Protein AF-A0A3B8YU09-F1 (afdb_monomer_lite)

Radius of gyration: 18.58 Å; chains: 1; bounding box: 41×34×54 Å

Foldseek 3Di:
DVVQVVLQVVCVVVVHDRDDPVQDDPVSVLVSCCVRQPVNDPSLVVCLVVVNLQVCLQVPQPDVVQRSVPDDPQVSDDWDPVVVVVVCPDDDDDTRD

pLDDT: mean 93.72, std 4.13, range [75.5, 98.06]

Structure (mmCIF, N/CA/C/O backbone):
data_AF-A0A3B8YU09-F1
#
_entry.id   AF-A0A3B8YU09-F1
#
loop_
_atom_site.group_PDB
_atom_site.id
_atom_site.type_symbol
_atom_site.label_atom_id
_atom_site.label_alt_id
_atom_site.label_comp_id
_atom_site.label_asym_id
_atom_site.label_entity_id
_atom_site.label_seq_id
_atom_site.pdbx_PDB_ins_code
_atom_site.Cartn_x
_atom_site.Cartn_y
_atom_site.Cartn_z
_atom_site.occupancy
_atom_site.B_iso_or_equiv
_atom_site.auth_seq_id
_atom_site.auth_comp_id
_atom_site.auth_asym_id
_atom_site.auth_atom_id
_atom_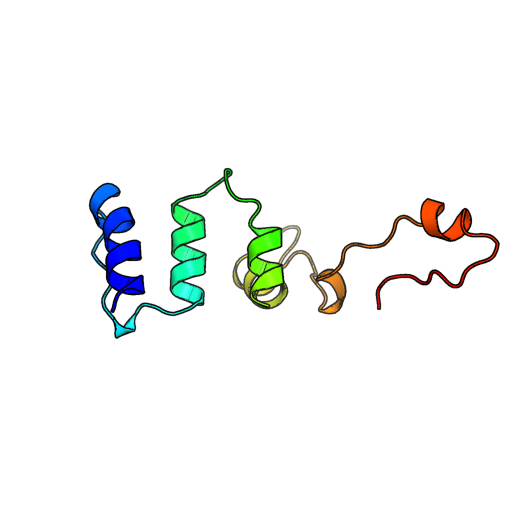site.pdbx_PDB_model_num
ATOM 1 N N . GLU A 1 1 ? -18.668 -12.186 8.900 1.00 75.50 1 GLU A N 1
ATOM 2 C CA . GLU A 1 1 ? -18.550 -12.793 10.249 1.00 75.50 1 GLU A CA 1
ATOM 3 C C . GLU A 1 1 ? -17.155 -13.339 10.564 1.00 75.50 1 GLU A C 1
ATOM 5 O O . GLU A 1 1 ? -16.524 -12.791 11.453 1.00 75.50 1 GLU A O 1
ATOM 10 N N . LYS A 1 2 ? -16.611 -14.335 9.840 1.00 90.12 2 LYS A N 1
ATOM 11 C CA . LYS A 1 2 ? -15.261 -14.876 10.147 1.00 90.12 2 LYS A CA 1
ATOM 12 C C . LYS A 1 2 ? -14.134 -13.830 10.081 1.00 90.12 2 LYS A C 1
ATOM 14 O O . LYS A 1 2 ? -13.365 -13.718 11.023 1.00 90.12 2 LYS A O 1
ATOM 19 N N . ALA A 1 3 ? -14.117 -12.992 9.042 1.00 91.12 3 ALA A N 1
ATOM 20 C CA . ALA A 1 3 ? -13.130 -11.913 8.917 1.00 91.12 3 ALA A CA 1
ATOM 21 C C . ALA A 1 3 ? -13.169 -10.910 10.088 1.00 91.12 3 ALA A C 1
ATOM 23 O O . ALA A 1 3 ? -12.129 -10.431 10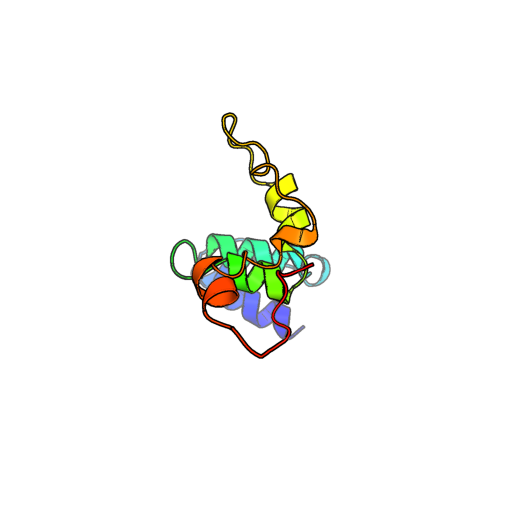.529 1.00 91.12 3 ALA A O 1
ATOM 24 N N . LEU A 1 4 ? -14.364 -10.622 10.620 1.00 95.69 4 LEU A N 1
ATOM 25 C CA . LEU A 1 4 ? -14.516 -9.765 11.795 1.00 95.69 4 LEU A CA 1
ATOM 26 C C . LEU A 1 4 ? -13.878 -10.411 13.029 1.00 95.69 4 LEU A C 1
ATOM 28 O O . LEU A 1 4 ? -13.181 -9.735 13.784 1.00 95.69 4 LEU A O 1
ATOM 32 N N . ALA A 1 5 ? -14.124 -11.708 13.232 1.00 96.19 5 ALA A N 1
ATOM 33 C CA . ALA A 1 5 ? -13.541 -12.444 14.346 1.00 96.19 5 ALA A CA 1
ATOM 34 C C . ALA A 1 5 ? -12.007 -12.381 14.297 1.00 96.19 5 ALA A C 1
ATOM 36 O O . ALA A 1 5 ? -11.394 -12.031 15.302 1.00 96.19 5 ALA A O 1
ATOM 37 N N . ASP A 1 6 ? -11.409 -12.607 13.124 1.00 96.12 6 ASP A N 1
ATOM 38 C CA . ASP A 1 6 ? -9.953 -12.564 12.938 1.00 96.12 6 ASP A CA 1
ATOM 39 C C . ASP A 1 6 ? -9.366 -11.173 13.235 1.00 96.12 6 ASP A C 1
ATOM 41 O O . ASP A 1 6 ? -8.383 -11.053 13.968 1.00 96.12 6 ASP A O 1
ATOM 45 N N . ILE A 1 7 ? -9.991 -10.102 12.733 1.00 96.44 7 ILE A N 1
ATOM 46 C CA . ILE A 1 7 ? -9.570 -8.719 13.020 1.00 96.44 7 ILE A CA 1
ATOM 47 C C . ILE A 1 7 ? -9.650 -8.433 14.524 1.00 96.44 7 ILE A C 1
ATOM 49 O O . ILE A 1 7 ? -8.722 -7.871 15.110 1.00 96.44 7 ILE A O 1
ATOM 53 N N . ASN A 1 8 ? -10.734 -8.857 15.174 1.00 97.19 8 ASN A N 1
ATOM 54 C CA . ASN A 1 8 ? -10.935 -8.605 16.594 1.00 97.19 8 ASN A CA 1
ATOM 55 C C . ASN A 1 8 ? -9.961 -9.379 17.492 1.00 97.19 8 ASN A C 1
ATOM 57 O O . ASN A 1 8 ? -9.689 -8.910 18.596 1.00 97.19 8 ASN A O 1
ATOM 61 N N . VAL A 1 9 ? -9.355 -10.485 17.038 1.00 97.69 9 VAL A N 1
ATOM 62 C CA . VAL A 1 9 ? -8.238 -11.125 17.762 1.00 97.69 9 VAL A CA 1
ATOM 63 C C . VAL A 1 9 ? -7.074 -10.144 17.931 1.00 97.69 9 VAL A C 1
ATOM 65 O O . VAL A 1 9 ? -6.576 -9.958 19.044 1.00 97.69 9 VAL A O 1
ATOM 68 N N . ILE A 1 10 ? -6.677 -9.469 16.850 1.00 96.25 10 ILE A N 1
ATOM 69 C CA . ILE A 1 10 ? -5.570 -8.503 16.856 1.00 96.25 10 ILE A CA 1
ATOM 70 C C . ILE A 1 10 ? -5.935 -7.263 17.677 1.00 96.25 10 ILE A C 1
ATOM 72 O O . ILE A 1 10 ? -5.167 -6.848 18.548 1.00 96.25 10 ILE A O 1
ATOM 76 N N . ARG A 1 11 ? -7.141 -6.719 17.473 1.00 97.62 11 ARG A N 1
ATOM 77 C CA . ARG A 1 11 ? -7.617 -5.524 18.188 1.00 97.62 11 ARG A CA 1
ATOM 78 C C . ARG A 1 11 ? -7.690 -5.737 19.692 1.00 97.62 11 ARG A C 1
ATOM 80 O O . ARG A 1 11 ? -7.188 -4.909 20.448 1.00 97.62 11 ARG A O 1
ATOM 87 N N . ASN A 1 12 ? -8.229 -6.875 20.127 1.00 98.06 12 ASN A N 1
ATOM 88 C CA . ASN A 1 12 ? -8.285 -7.228 21.543 1.00 98.06 12 ASN A CA 1
ATOM 89 C C . ASN A 1 12 ? -6.880 -7.379 22.140 1.00 98.06 12 ASN A C 1
ATOM 91 O O . ASN A 1 12 ? -6.617 -6.850 23.221 1.00 98.06 12 ASN A O 1
ATOM 95 N N . ARG A 1 13 ? -5.950 -8.032 21.427 1.00 97.94 13 ARG A N 1
ATOM 96 C CA . ARG A 1 13 ? -4.547 -8.159 21.859 1.00 97.94 13 ARG A CA 1
ATOM 97 C C . ARG A 1 13 ? 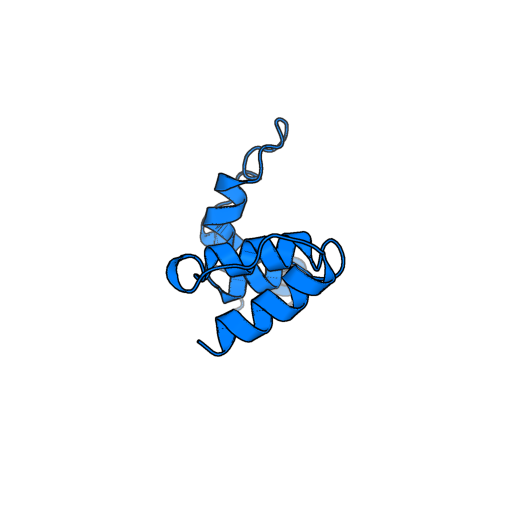-3.876 -6.786 22.013 1.00 97.94 13 ARG A C 1
ATOM 99 O O . ARG A 1 13 ? -3.139 -6.573 22.971 1.00 97.94 13 ARG A O 1
ATOM 106 N N . ALA A 1 14 ? -4.163 -5.851 21.109 1.00 97.19 14 ALA A N 1
ATOM 107 C CA . ALA A 1 14 ? -3.680 -4.470 21.153 1.00 97.19 14 ALA A CA 1
ATOM 108 C C . ALA A 1 14 ? -4.459 -3.554 22.124 1.00 97.19 14 ALA A C 1
ATOM 110 O O . ALA A 1 14 ? -4.129 -2.375 22.238 1.00 97.19 14 ALA A O 1
ATOM 111 N N . LYS A 1 15 ? -5.480 -4.071 22.831 1.00 97.44 15 LYS A N 1
ATOM 112 C CA . LYS A 1 15 ? -6.404 -3.301 23.689 1.00 97.44 15 LYS A CA 1
ATOM 113 C C . LYS A 1 15 ? -7.133 -2.162 22.950 1.00 97.44 15 LYS A C 1
ATOM 115 O O . LYS A 1 15 ? -7.461 -1.142 23.551 1.00 97.44 15 LYS A O 1
ATOM 120 N N . ALA A 1 16 ? -7.389 -2.334 21.655 1.00 96.94 16 ALA A N 1
ATOM 121 C CA . ALA A 1 16 ? -8.190 -1.425 20.841 1.00 96.94 16 ALA A CA 1
ATOM 122 C C . ALA A 1 16 ? -9.685 -1.783 20.911 1.00 96.94 16 ALA A C 1
ATOM 124 O O . ALA A 1 16 ? -10.048 -2.929 21.172 1.00 96.94 16 ALA A O 1
ATOM 125 N N . THR A 1 17 ? -10.562 -0.814 20.632 1.00 97.12 17 THR A N 1
ATOM 126 C CA . THR A 1 17 ? -12.016 -1.038 20.562 1.00 97.12 17 THR A CA 1
ATOM 127 C C . THR A 1 17 ? -12.345 -2.086 19.495 1.00 97.12 17 THR A C 1
ATOM 129 O O . THR A 1 17 ? -11.952 -1.869 18.347 1.00 97.12 17 THR A O 1
ATOM 132 N N . PRO A 1 18 ? -13.057 -3.186 19.802 1.00 97.06 18 PRO A N 1
ATOM 133 C CA . PRO A 1 18 ? -13.447 -4.176 18.800 1.00 97.06 18 PRO A CA 1
ATOM 134 C C . PRO A 1 18 ? -14.209 -3.540 17.637 1.00 97.06 18 PRO A C 1
ATOM 136 O O . PRO A 1 18 ? -15.034 -2.655 17.846 1.00 97.06 18 PRO A O 1
ATOM 139 N N . ALA A 1 19 ? -13.919 -3.993 16.422 1.00 96.75 19 ALA A N 1
ATOM 140 C CA . ALA A 1 19 ? -14.675 -3.628 15.236 1.00 96.75 19 ALA A CA 1
ATOM 141 C C . ALA A 1 19 ? -16.080 -4.243 15.283 1.00 96.75 19 ALA A C 1
ATOM 143 O O . ALA A 1 19 ? -16.306 -5.281 15.920 1.00 96.75 19 ALA A O 1
ATOM 144 N N . THR A 1 20 ? -16.994 -3.639 14.541 1.00 96.38 20 THR A N 1
ATOM 145 C CA . THR A 1 20 ? -18.326 -4.155 14.222 1.00 96.38 20 THR A CA 1
ATOM 146 C C . THR A 1 20 ? -18.364 -4.694 12.790 1.00 96.38 20 THR A C 1
ATOM 148 O O . THR A 1 20 ? -17.468 -4.428 11.991 1.00 96.38 20 THR A O 1
ATOM 151 N N . VAL A 1 21 ? -19.386 -5.486 12.445 1.00 94.69 21 VAL A N 1
ATOM 152 C CA . VAL A 1 21 ? -19.505 -6.078 11.096 1.00 94.69 21 VAL A CA 1
ATOM 153 C C . VAL A 1 21 ? -19.561 -4.996 10.015 1.00 94.69 21 VAL A C 1
ATOM 155 O O . VAL A 1 21 ? -18.935 -5.163 8.972 1.00 94.69 21 VAL A O 1
ATOM 158 N N . ASP A 1 22 ? -20.253 -3.892 10.291 1.00 94.94 22 ASP A N 1
ATOM 159 C CA . ASP A 1 22 ? -20.506 -2.822 9.322 1.00 94.94 22 ASP A CA 1
ATOM 160 C C . ASP A 1 22 ? -19.271 -1.945 9.056 1.00 94.94 22 ASP A C 1
ATOM 162 O O . ASP A 1 22 ? -19.211 -1.250 8.046 1.00 94.94 22 ASP A O 1
ATOM 166 N N . GLU A 1 23 ? -18.267 -1.990 9.936 1.00 94.44 23 GLU A N 1
ATOM 167 C CA . GLU A 1 23 ? -17.005 -1.257 9.770 1.00 94.44 23 GLU A CA 1
ATOM 168 C C . GLU A 1 23 ? -15.979 -2.020 8.926 1.00 94.44 23 GLU A C 1
ATOM 170 O O . GLU A 1 23 ? -15.021 -1.424 8.436 1.00 94.44 23 GLU A O 1
ATOM 175 N N . VAL A 1 24 ? -16.125 -3.341 8.782 1.00 95.00 24 VAL A N 1
ATOM 176 C CA . VAL A 1 24 ? -15.100 -4.179 8.148 1.00 95.00 24 VAL A CA 1
ATOM 177 C C . VAL A 1 24 ? -15.246 -4.152 6.630 1.00 95.00 24 VAL A C 1
ATOM 179 O O . VAL A 1 24 ? -15.945 -4.967 6.029 1.00 95.00 24 VAL A O 1
ATOM 182 N N . ASP A 1 25 ? -14.491 -3.252 6.008 1.00 95.31 25 ASP A N 1
ATOM 183 C CA . ASP A 1 25 ? -14.257 -3.208 4.568 1.00 95.31 25 ASP A CA 1
ATOM 184 C C . ASP A 1 25 ? -12.753 -3.279 4.221 1.00 95.31 25 ASP A C 1
ATOM 186 O O . ASP A 1 25 ? -11.884 -3.499 5.076 1.00 95.31 25 ASP A O 1
ATOM 190 N N . ILE A 1 26 ? -12.425 -3.137 2.931 1.00 95.75 26 ILE A N 1
ATOM 191 C CA . ILE A 1 26 ? -11.031 -3.174 2.473 1.00 95.75 26 ILE A CA 1
ATOM 192 C C . ILE A 1 26 ? -10.201 -2.019 3.041 1.00 95.75 26 ILE A C 1
ATOM 194 O O . ILE A 1 26 ? -9.015 -2.196 3.315 1.00 95.75 26 ILE A O 1
ATOM 198 N N . ASP A 1 27 ? -10.797 -0.845 3.232 1.00 96.25 27 ASP A N 1
ATOM 199 C CA . ASP A 1 27 ? -10.084 0.335 3.696 1.00 96.25 27 ASP A CA 1
ATOM 200 C C . ASP A 1 27 ? -9.807 0.242 5.201 1.00 96.25 27 ASP A C 1
ATOM 202 O O . ASP A 1 27 ? -8.683 0.539 5.618 1.00 96.25 27 ASP A O 1
ATOM 206 N N . TYR A 1 28 ? -10.752 -0.296 5.976 1.00 96.31 28 TYR A N 1
ATOM 207 C CA . TYR A 1 28 ? -10.564 -0.669 7.375 1.00 96.31 28 TYR A CA 1
ATOM 208 C C . TYR A 1 28 ? -9.422 -1.673 7.536 1.00 96.31 28 TYR A C 1
ATOM 210 O O . TYR A 1 28 ? -8.516 -1.468 8.347 1.00 96.31 28 TYR A O 1
ATOM 218 N N . LEU A 1 29 ? -9.418 -2.742 6.730 1.00 95.81 29 LEU A N 1
ATOM 219 C CA . LEU A 1 29 ? -8.364 -3.755 6.774 1.00 95.81 29 LEU A CA 1
ATOM 220 C C . LEU A 1 29 ? -6.986 -3.156 6.454 1.00 95.81 29 LEU A C 1
ATOM 222 O O . LEU A 1 29 ? -6.000 -3.485 7.111 1.00 95.81 29 LEU A O 1
ATOM 226 N N . LEU A 1 30 ? -6.892 -2.274 5.455 1.00 96.75 30 LEU A N 1
ATOM 227 C CA . LEU A 1 30 ? -5.635 -1.618 5.076 1.00 96.75 30 LEU A CA 1
ATOM 228 C C . LEU A 1 30 ? -5.118 -0.640 6.138 1.00 96.75 30 LEU A C 1
ATOM 230 O O . LEU A 1 30 ? -3.899 -0.445 6.240 1.00 96.75 30 LEU A O 1
ATOM 234 N N . ASP A 1 31 ? -6.017 -0.026 6.905 1.00 95.75 31 ASP A N 1
ATOM 235 C CA . ASP A 1 31 ? -5.661 0.803 8.054 1.00 95.75 31 ASP A CA 1
ATOM 236 C C . ASP A 1 31 ? -5.216 -0.042 9.240 1.00 95.75 31 ASP A C 1
ATOM 238 O O . ASP A 1 31 ? -4.210 0.279 9.869 1.00 95.75 31 ASP A O 1
ATOM 242 N N . GLU A 1 32 ? -5.880 -1.165 9.500 1.00 96.50 32 GLU A N 1
ATOM 243 C CA . GLU A 1 32 ? -5.472 -2.059 10.579 1.00 96.50 32 GLU A CA 1
ATOM 244 C C . GLU A 1 32 ? -4.117 -2.710 10.310 1.00 96.50 32 GLU A C 1
ATOM 246 O O . GLU A 1 32 ? -3.250 -2.708 11.179 1.00 96.50 32 GLU A O 1
ATOM 251 N N . ARG A 1 33 ? -3.866 -3.139 9.068 1.00 96.50 33 ARG A N 1
ATOM 252 C CA . ARG A 1 33 ? -2.532 -3.584 8.635 1.00 96.50 33 ARG A CA 1
ATOM 253 C C . ARG A 1 33 ? -1.474 -2.495 8.796 1.00 96.50 33 ARG A C 1
ATOM 255 O O . ARG A 1 33 ? -0.344 -2.802 9.144 1.00 96.50 33 ARG A O 1
ATOM 262 N N . ALA A 1 34 ? -1.830 -1.226 8.565 1.00 94.56 34 ALA A N 1
ATOM 263 C CA . ALA A 1 34 ? -0.901 -0.108 8.748 1.00 94.56 34 ALA A CA 1
ATOM 264 C C . ALA A 1 34 ? -0.454 0.045 10.207 1.00 94.56 34 ALA A C 1
ATOM 266 O O . ALA A 1 34 ? 0.704 0.369 10.452 1.00 94.56 34 ALA A O 1
ATOM 267 N N . ARG A 1 35 ? -1.390 -0.142 11.147 1.00 94.81 35 ARG A N 1
ATOM 268 C CA . ARG A 1 35 ? -1.146 -0.032 12.591 1.00 94.81 35 ARG A CA 1
ATOM 269 C C . ARG A 1 35 ? -0.375 -1.235 13.116 1.00 94.81 35 ARG A C 1
ATOM 271 O O . ARG A 1 35 ? 0.551 -1.059 13.896 1.00 94.81 35 ARG A O 1
ATOM 278 N N . GLU A 1 36 ? -0.772 -2.426 12.681 1.00 96.38 36 GLU A N 1
ATOM 279 C CA . GLU A 1 36 ? -0.240 -3.693 13.177 1.00 96.38 36 GLU A CA 1
ATOM 280 C C . GLU A 1 36 ? 1.142 -4.023 12.610 1.00 96.38 36 GLU A C 1
ATOM 282 O O . GLU A 1 36 ? 2.006 -4.471 13.348 1.00 96.38 36 GLU A O 1
ATOM 287 N N . LEU A 1 37 ? 1.353 -3.809 11.308 1.00 96.56 37 LEU A N 1
ATOM 288 C CA . LEU A 1 37 ? 2.538 -4.276 10.576 1.00 96.56 37 LEU A CA 1
ATOM 289 C C . LEU A 1 37 ? 3.445 -3.118 10.148 1.00 96.56 37 LEU A C 1
ATOM 291 O O . LEU A 1 37 ? 4.059 -3.142 9.073 1.00 96.56 37 LEU A O 1
ATOM 295 N N . TYR A 1 38 ? 3.500 -2.063 10.960 1.00 94.00 38 TYR A N 1
ATOM 296 C CA . TYR A 1 38 ? 4.339 -0.907 10.676 1.00 94.00 38 TYR A CA 1
ATOM 297 C C . TYR A 1 38 ? 5.813 -1.331 10.596 1.00 94.00 38 TYR A C 1
ATOM 299 O O . TYR A 1 38 ? 6.340 -1.929 11.522 1.00 94.00 38 TYR A O 1
ATOM 307 N N . GLN A 1 39 ? 6.472 -1.017 9.476 1.00 92.88 39 GLN A N 1
ATOM 308 C CA . GLN A 1 39 ? 7.845 -1.438 9.130 1.00 92.88 39 GLN A CA 1
ATOM 309 C C . GLN A 1 39 ? 8.069 -2.944 8.898 1.00 92.88 39 GLN A C 1
ATOM 311 O O . GLN A 1 39 ? 9.152 -3.317 8.455 1.00 92.88 39 GLN A O 1
ATOM 316 N N . GLU A 1 40 ? 7.068 -3.797 9.100 1.00 95.56 40 GLU A N 1
ATOM 317 C CA . GLU A 1 40 ? 7.177 -5.248 8.877 1.00 95.56 40 GLU A CA 1
ATOM 318 C C . GLU A 1 40 ? 6.607 -5.665 7.518 1.00 95.56 40 GLU A C 1
ATOM 320 O O . GLU A 1 40 ? 7.127 -6.549 6.836 1.00 95.56 40 GLU A O 1
ATOM 325 N N . GLU A 1 41 ? 5.540 -4.996 7.086 1.00 94.12 41 GLU A N 1
ATOM 326 C CA . GLU A 1 41 ? 4.922 -5.223 5.791 1.00 94.12 41 GLU A CA 1
ATOM 327 C C . GLU A 1 41 ? 5.434 -4.221 4.755 1.00 94.12 41 GLU A C 1
ATOM 329 O O . GLU A 1 41 ? 5.348 -3.001 4.930 1.00 94.12 41 GLU A O 1
ATOM 334 N N . CYS A 1 42 ? 5.850 -4.724 3.590 1.00 93.56 42 CYS A N 1
ATOM 335 C CA . CYS A 1 42 ? 6.017 -3.864 2.426 1.00 93.56 42 CYS A CA 1
ATOM 336 C C . CYS A 1 42 ? 4.635 -3.416 1.919 1.00 93.56 42 CYS A C 1
ATOM 338 O O . CYS A 1 42 ? 4.017 -4.036 1.047 1.00 93.56 42 CYS A O 1
ATOM 340 N N . ARG A 1 43 ? 4.149 -2.304 2.484 1.00 93.25 43 ARG A N 1
ATOM 341 C CA . ARG A 1 43 ? 2.822 -1.726 2.216 1.00 93.25 43 ARG A CA 1
ATOM 342 C C . ARG A 1 43 ? 2.560 -1.516 0.727 1.00 93.25 43 ARG A C 1
ATOM 344 O O . ARG A 1 43 ? 1.427 -1.643 0.270 1.00 93.25 43 ARG A O 1
ATOM 351 N N . PHE A 1 44 ? 3.607 -1.237 -0.040 1.00 92.19 44 PHE A N 1
ATOM 352 C CA . PHE A 1 44 ? 3.529 -1.033 -1.478 1.00 92.19 44 PHE A CA 1
ATOM 353 C C . PHE A 1 44 ? 2.948 -2.244 -2.225 1.00 92.19 44 PHE A C 1
ATOM 355 O O . PHE A 1 44 ? 2.060 -2.073 -3.058 1.00 92.19 44 PHE A O 1
ATOM 362 N N . TYR A 1 45 ? 3.361 -3.471 -1.884 1.00 94.75 45 TYR A N 1
ATOM 363 C CA . TYR A 1 45 ? 2.836 -4.687 -2.520 1.00 94.75 45 TYR A CA 1
ATOM 364 C C . TYR A 1 45 ? 1.358 -4.902 -2.215 1.00 94.75 45 TYR A C 1
ATOM 366 O O . TYR A 1 45 ? 0.577 -5.267 -3.095 1.00 94.75 45 TYR A O 1
ATOM 374 N N . VAL A 1 46 ? 0.958 -4.639 -0.973 1.00 96.69 46 VAL A N 1
ATOM 375 C CA . VAL A 1 46 ? -0.428 -4.838 -0.559 1.00 96.69 46 VAL A CA 1
ATOM 376 C C . VAL A 1 46 ? -1.357 -3.790 -1.140 1.00 96.69 46 VAL A C 1
ATOM 378 O O . VAL A 1 46 ? -2.441 -4.145 -1.588 1.00 96.69 46 VAL A O 1
ATOM 381 N N . LEU A 1 47 ? -0.925 -2.537 -1.239 1.00 96.75 47 LEU A N 1
ATOM 382 C CA . LEU A 1 47 ? -1.716 -1.515 -1.915 1.00 96.75 47 LEU A CA 1
ATOM 383 C C . LEU A 1 47 ? -1.829 -1.752 -3.428 1.00 96.75 47 LEU A C 1
ATOM 385 O O . LEU A 1 47 ? -2.868 -1.450 -4.010 1.00 96.75 47 LEU A O 1
ATOM 389 N N . ARG A 1 48 ? -0.791 -2.305 -4.073 1.00 95.81 48 ARG A N 1
ATOM 390 C CA . ARG A 1 48 ? -0.844 -2.679 -5.496 1.00 95.81 48 ARG A CA 1
ATOM 391 C C . ARG A 1 48 ? -1.843 -3.805 -5.744 1.00 95.81 48 ARG A C 1
ATOM 393 O O . ARG A 1 48 ? -2.731 -3.643 -6.573 1.00 95.81 48 ARG A O 1
ATOM 400 N N . ARG A 1 49 ? -1.756 -4.913 -4.995 1.00 95.94 49 ARG A N 1
ATOM 401 C CA . ARG A 1 49 ? -2.651 -6.073 -5.195 1.00 95.94 49 ARG A CA 1
ATOM 402 C C . ARG A 1 49 ? -4.122 -5.780 -4.878 1.00 95.94 49 ARG A C 1
ATOM 404 O O . ARG A 1 49 ? -4.985 -6.517 -5.333 1.00 95.94 49 ARG A O 1
ATOM 411 N N . THR A 1 50 ? -4.412 -4.754 -4.076 1.00 96.75 50 THR A N 1
ATOM 412 C CA . THR A 1 50 ? -5.788 -4.329 -3.763 1.00 96.75 50 THR A CA 1
ATOM 413 C C . THR A 1 50 ? -6.288 -3.196 -4.660 1.00 96.75 50 THR A C 1
ATOM 415 O O . THR A 1 50 ? -7.422 -2.761 -4.492 1.00 96.75 50 THR A O 1
ATOM 418 N N . GLY A 1 51 ? -5.465 -2.685 -5.585 1.00 96.62 51 GLY A N 1
ATOM 419 C CA . GLY A 1 51 ? -5.816 -1.541 -6.434 1.00 96.62 51 GLY A CA 1
ATOM 420 C C . GLY A 1 51 ? -5.896 -0.201 -5.689 1.00 96.62 51 GLY A C 1
ATOM 421 O O . GLY A 1 51 ? -6.357 0.787 -6.248 1.00 96.62 51 GLY A O 1
ATOM 422 N N . LYS A 1 52 ? -5.434 -0.139 -4.434 1.00 97.31 52 LYS A N 1
ATOM 423 C CA . LYS A 1 52 ? -5.567 1.031 -3.548 1.00 97.31 52 LYS A CA 1
ATOM 424 C C . LYS A 1 52 ? -4.333 1.937 -3.509 1.00 97.31 52 LYS A C 1
ATOM 426 O O . LYS A 1 52 ? -4.342 2.939 -2.797 1.00 97.3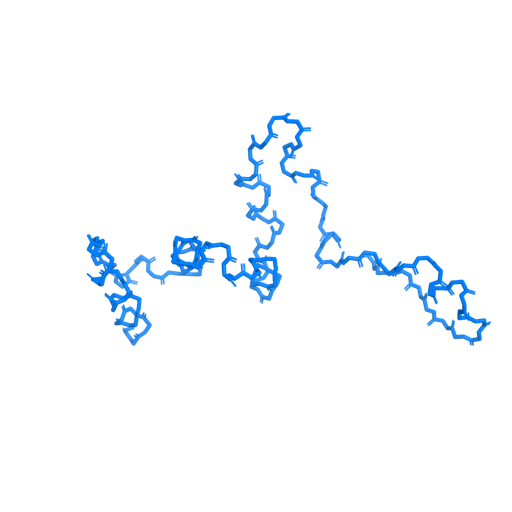1 52 LYS A O 1
ATOM 431 N N . LEU A 1 53 ? -3.264 1.614 -4.245 1.00 96.06 53 LEU A N 1
ATOM 432 C CA . LEU A 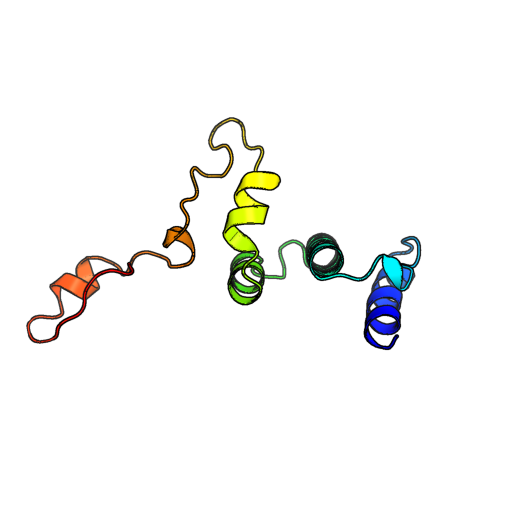1 53 ? -1.994 2.355 -4.195 1.00 96.06 53 LEU A CA 1
ATOM 433 C C . LEU A 1 53 ? -2.154 3.842 -4.508 1.00 96.06 53 LEU A C 1
ATOM 435 O O . LEU A 1 53 ? -1.831 4.675 -3.664 1.00 96.06 53 LEU A O 1
ATOM 439 N N . VAL A 1 54 ? -2.639 4.172 -5.702 1.00 96.00 54 VAL A N 1
ATOM 440 C CA . VAL A 1 54 ? -2.696 5.561 -6.175 1.00 96.00 54 VAL A CA 1
ATOM 441 C C . VAL A 1 54 ? -3.647 6.387 -5.308 1.00 96.00 54 VAL A C 1
ATOM 443 O O . VAL A 1 54 ? -3.266 7.452 -4.822 1.00 96.00 54 VAL A O 1
ATOM 446 N N . GLU A 1 55 ? -4.841 5.851 -5.037 1.00 96.06 55 GLU A N 1
ATOM 447 C CA . GLU A 1 55 ? -5.847 6.465 -4.165 1.00 96.06 55 GLU A CA 1
ATOM 448 C C . GLU A 1 55 ? -5.260 6.812 -2.787 1.00 96.06 55 GLU A C 1
ATOM 450 O O . GLU A 1 55 ? -5.314 7.963 -2.348 1.00 96.06 55 GLU A O 1
ATOM 455 N N . ARG A 1 56 ? -4.641 5.838 -2.105 1.00 95.69 56 ARG A N 1
ATOM 456 C CA . ARG A 1 56 ? -4.160 6.035 -0.732 1.00 95.69 56 ARG A CA 1
ATOM 457 C C . ARG A 1 56 ? -2.883 6.863 -0.657 1.00 95.69 56 ARG A C 1
ATOM 459 O O . ARG A 1 56 ? -2.729 7.607 0.309 1.00 95.69 56 ARG A O 1
ATOM 466 N N . VAL A 1 57 ? -1.988 6.784 -1.644 1.00 94.94 57 VAL A N 1
ATOM 467 C CA . VAL A 1 57 ? -0.807 7.663 -1.693 1.00 94.94 57 VAL A CA 1
ATOM 468 C C . VAL A 1 57 ? -1.244 9.117 -1.851 1.00 94.94 57 VAL A C 1
ATOM 470 O O . VAL A 1 57 ? -0.801 9.953 -1.069 1.00 94.94 57 VAL A O 1
ATOM 473 N N . ARG A 1 58 ? -2.157 9.421 -2.784 1.00 94.06 58 ARG A N 1
ATOM 474 C CA . ARG A 1 58 ? -2.685 10.786 -2.962 1.00 94.06 58 ARG A CA 1
ATOM 475 C C . ARG A 1 58 ? -3.429 11.284 -1.719 1.00 94.06 58 ARG A C 1
ATOM 477 O O . ARG A 1 58 ? -3.290 12.446 -1.360 1.00 94.06 58 ARG A O 1
ATOM 484 N N . LYS A 1 59 ? -4.191 10.409 -1.050 1.00 93.62 59 LYS A N 1
ATOM 485 C CA . LYS A 1 59 ? -4.998 10.760 0.131 1.00 93.62 59 LYS A CA 1
ATOM 486 C C . LYS A 1 59 ? -4.174 11.002 1.397 1.00 93.62 59 LYS A C 1
ATOM 488 O O . LYS A 1 59 ? -4.466 11.939 2.132 1.00 93.62 59 LYS A O 1
ATOM 493 N N . TYR A 1 60 ? -3.199 10.140 1.689 1.00 92.56 60 TYR A N 1
ATOM 494 C CA . TYR A 1 60 ? -2.528 10.121 2.996 1.00 92.56 60 TYR A CA 1
ATOM 495 C C . TYR A 1 60 ? -1.091 10.640 2.974 1.00 92.56 60 TYR A C 1
ATOM 497 O O . TYR A 1 60 ? -0.556 10.942 4.039 1.00 92.56 60 TYR A O 1
ATOM 505 N N . ASN A 1 61 ? -0.446 10.759 1.808 1.00 91.00 61 ASN A N 1
ATOM 506 C CA . ASN A 1 61 ? 0.887 11.347 1.748 1.00 91.00 61 ASN A CA 1
ATOM 507 C C . ASN A 1 61 ? 0.805 12.877 1.750 1.00 91.00 61 ASN A C 1
ATOM 509 O O . ASN A 1 61 ? 0.688 13.521 0.706 1.00 91.00 61 ASN A O 1
ATOM 513 N N . ASN A 1 62 ? 0.888 13.437 2.951 1.00 88.94 62 ASN A N 1
ATOM 514 C CA . ASN A 1 62 ? 0.830 14.866 3.225 1.00 88.94 62 ASN A CA 1
ATOM 515 C C . ASN A 1 62 ? 2.218 15.514 3.370 1.00 88.94 62 ASN A C 1
AT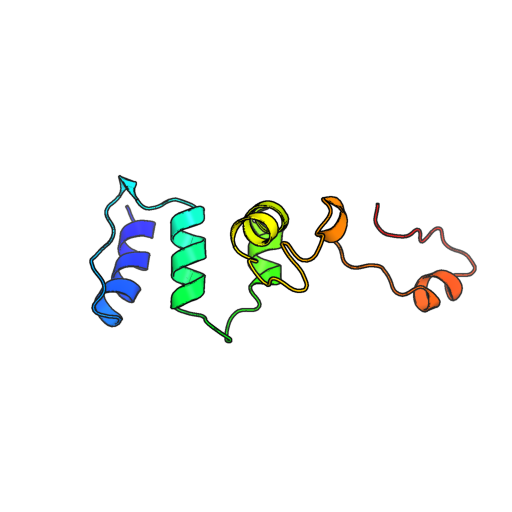OM 517 O O . ASN A 1 62 ? 2.314 16.591 3.958 1.00 88.94 62 ASN A O 1
ATOM 521 N N . ASN A 1 63 ? 3.291 14.879 2.876 1.00 88.62 63 ASN A N 1
ATOM 522 C CA . ASN A 1 63 ? 4.623 15.473 2.937 1.00 88.62 63 ASN A CA 1
ATOM 523 C C . ASN A 1 63 ? 4.621 16.814 2.176 1.00 88.62 63 ASN A C 1
ATOM 525 O O . ASN A 1 63 ? 4.392 16.810 0.968 1.00 88.62 63 ASN A O 1
ATOM 529 N N . PRO A 1 64 ? 4.901 17.954 2.832 1.00 86.62 64 PRO A N 1
ATOM 530 C CA . PRO A 1 64 ? 4.830 19.263 2.185 1.00 86.62 64 PRO A CA 1
ATOM 531 C C . PRO A 1 64 ? 5.873 19.447 1.074 1.00 86.62 64 PRO A C 1
ATOM 533 O O . PRO A 1 64 ? 5.660 20.251 0.173 1.00 86.62 64 PRO A O 1
ATOM 536 N N . LEU A 1 65 ? 6.982 18.700 1.109 1.00 89.50 65 LEU A N 1
ATOM 537 C CA . LEU A 1 65 ? 8.007 18.728 0.061 1.00 89.50 65 LEU A CA 1
ATOM 538 C C . LEU A 1 65 ? 7.633 17.857 -1.143 1.00 89.50 65 LEU A C 1
ATOM 540 O O . LEU A 1 65 ? 8.114 18.093 -2.248 1.00 89.50 65 LEU A O 1
ATOM 544 N N . THR A 1 66 ? 6.804 16.833 -0.933 1.00 84.50 66 THR A N 1
ATOM 545 C CA . THR A 1 66 ? 6.424 15.851 -1.957 1.00 84.50 66 THR A CA 1
ATOM 546 C C . THR A 1 66 ? 4.968 15.393 -1.786 1.00 84.50 66 THR A C 1
ATOM 548 O O . THR A 1 66 ? 4.705 14.206 -1.561 1.00 84.50 66 THR A O 1
ATOM 551 N N . PRO A 1 67 ? 3.987 16.311 -1.897 1.00 78.38 67 PRO A N 1
ATOM 552 C CA . PRO A 1 67 ? 2.584 15.987 -1.660 1.00 78.38 67 PRO A CA 1
ATOM 553 C C . PRO A 1 67 ? 2.117 14.915 -2.647 1.00 78.38 67 PRO A C 1
ATOM 555 O O . PRO A 1 67 ? 2.328 15.025 -3.858 1.00 78.38 67 PRO A O 1
ATOM 558 N N . GLY A 1 68 ? 1.541 13.827 -2.130 1.00 80.38 68 GLY A N 1
ATOM 559 C CA . GLY A 1 68 ? 1.127 12.687 -2.951 1.00 80.38 68 GLY A CA 1
ATOM 560 C C . GLY A 1 68 ? 2.252 12.037 -3.773 1.00 80.38 68 GLY A C 1
ATOM 561 O O . GLY A 1 68 ? 1.941 11.298 -4.704 1.00 80.38 68 GLY A O 1
ATOM 562 N N . LEU A 1 69 ? 3.534 12.332 -3.497 1.00 86.31 69 LEU A N 1
ATOM 563 C CA . LEU A 1 69 ? 4.710 11.964 -4.313 1.00 86.31 69 LEU A CA 1
ATOM 564 C C . LEU A 1 69 ? 4.586 12.290 -5.812 1.00 86.31 69 LEU A C 1
ATOM 566 O O . LEU A 1 69 ? 5.289 11.692 -6.623 1.00 86.31 69 LEU A O 1
ATOM 570 N N . ASN A 1 70 ? 3.680 13.194 -6.200 1.00 89.19 70 ASN A N 1
ATOM 571 C CA . ASN A 1 70 ? 3.299 13.381 -7.602 1.00 89.19 70 ASN A CA 1
ATOM 572 C C . ASN A 1 70 ? 2.953 12.048 -8.317 1.00 89.19 70 ASN A C 1
ATOM 574 O O . ASN A 1 70 ? 3.300 11.829 -9.482 1.00 89.19 70 ASN A O 1
ATOM 578 N N . ILE A 1 71 ? 2.317 11.111 -7.601 1.00 93.94 71 ILE A N 1
ATOM 579 C CA . ILE A 1 71 ? 2.022 9.782 -8.133 1.00 93.94 71 ILE A CA 1
ATOM 580 C C . ILE A 1 71 ? 1.010 9.861 -9.288 1.00 93.94 71 ILE A C 1
ATOM 582 O O . ILE A 1 71 ? -0.071 10.443 -9.155 1.00 93.94 71 ILE A O 1
ATOM 586 N N . GLN A 1 72 ? 1.355 9.243 -10.414 1.00 93.62 72 GLN A N 1
ATOM 587 C CA . GLN A 1 72 ? 0.513 9.092 -11.595 1.00 93.62 72 GLN A CA 1
ATOM 588 C C . GLN A 1 72 ? -0.083 7.685 -11.640 1.00 93.62 72 GLN A C 1
ATOM 590 O O . GLN A 1 72 ? 0.396 6.778 -10.957 1.00 93.62 72 GLN A O 1
ATOM 595 N N . ASP A 1 73 ? -1.120 7.497 -12.450 1.00 94.81 73 ASP A N 1
ATOM 596 C CA . ASP A 1 73 ? -1.857 6.230 -12.493 1.00 94.81 73 ASP A CA 1
ATOM 597 C C . ASP A 1 73 ? -0.978 5.063 -12.993 1.00 94.81 73 ASP A C 1
ATOM 599 O O . ASP A 1 73 ? -1.127 3.936 -12.525 1.00 94.81 73 ASP A O 1
ATOM 603 N N . TYR A 1 74 ? 0.021 5.343 -13.839 1.00 93.38 74 TYR A N 1
ATOM 604 C CA . TYR A 1 74 ? 0.988 4.356 -14.339 1.00 93.38 74 TYR A CA 1
ATOM 605 C C . TYR A 1 74 ? 2.081 3.964 -13.320 1.00 93.38 74 TYR A C 1
ATOM 607 O O . TYR A 1 74 ? 2.712 2.917 -13.451 1.00 93.38 74 TYR A O 1
ATOM 615 N N . HIS A 1 75 ? 2.268 4.710 -12.218 1.00 93.75 75 HIS A N 1
ATOM 616 C CA . HIS A 1 75 ? 3.259 4.377 -11.170 1.00 93.75 75 HIS A CA 1
ATOM 617 C C . HIS A 1 75 ? 2.884 3.138 -10.320 1.00 93.75 75 HIS A C 1
ATOM 619 O O . HIS A 1 75 ? 3.583 2.763 -9.365 1.00 93.75 75 HIS A O 1
ATOM 625 N N . VAL A 1 76 ? 1.785 2.459 -10.666 1.00 95.06 76 VAL A N 1
ATOM 626 C CA . VAL A 1 76 ? 1.463 1.113 -10.173 1.00 95.06 76 VAL A CA 1
ATOM 627 C C . VAL A 1 76 ? 2.512 0.093 -10.615 1.00 95.06 76 VAL A C 1
ATOM 629 O O . VAL A 1 76 ? 2.699 -0.903 -9.919 1.00 95.06 76 VAL A O 1
ATOM 632 N N . LEU A 1 77 ? 3.263 0.358 -11.685 1.00 93.69 77 LEU A N 1
ATOM 633 C CA . LEU A 1 77 ? 4.449 -0.400 -12.070 1.00 93.69 77 LEU A CA 1
ATOM 634 C C . LEU A 1 77 ? 5.695 0.480 -11.908 1.00 93.69 77 LEU A C 1
ATOM 636 O O . LEU A 1 77 ? 5.644 1.695 -12.069 1.00 93.69 77 LEU A O 1
ATOM 640 N N . LEU A 1 78 ? 6.810 -0.125 -11.485 1.00 92.62 78 LEU A N 1
ATOM 641 C CA . LEU A 1 78 ? 8.095 0.587 -11.469 1.00 92.62 78 LEU A CA 1
ATOM 642 C C . LEU A 1 78 ? 8.679 0.585 -12.883 1.00 92.62 78 LEU A C 1
ATOM 644 O O . LEU A 1 78 ? 8.415 -0.368 -13.614 1.00 92.62 78 LEU A O 1
ATOM 648 N N . PRO A 1 79 ? 9.477 1.590 -13.269 1.00 95.12 79 PRO A N 1
ATOM 649 C CA . PRO A 1 79 ? 10.142 1.563 -14.560 1.00 95.12 79 PRO A CA 1
ATOM 650 C C . PRO A 1 79 ? 11.068 0.348 -14.648 1.00 95.12 79 PRO A C 1
ATOM 652 O O . PRO A 1 79 ? 11.824 0.048 -13.720 1.00 95.12 79 PRO A O 1
ATOM 655 N N . ILE A 1 80 ? 11.012 -0.339 -15.782 1.00 96.00 80 ILE A N 1
ATOM 656 C CA . ILE A 1 80 ? 12.027 -1.306 -16.182 1.00 96.00 80 ILE A CA 1
ATOM 657 C C . ILE A 1 80 ? 13.342 -0.525 -16.332 1.00 96.00 80 ILE A C 1
ATOM 659 O O . ILE A 1 80 ? 13.330 0.520 -16.993 1.00 96.00 80 ILE A O 1
ATOM 663 N N . PRO A 1 81 ? 14.454 -0.970 -15.717 1.00 96.06 81 PRO A N 1
ATOM 664 C CA . PRO A 1 81 ? 15.731 -0.279 -15.849 1.00 96.06 81 PRO A CA 1
ATOM 665 C C . PRO A 1 81 ? 16.142 -0.162 -17.318 1.00 96.06 81 PRO A C 1
ATOM 667 O O . PRO A 1 81 ? 16.123 -1.158 -18.040 1.00 96.06 81 PRO A O 1
ATOM 670 N N . GLN A 1 82 ? 16.541 1.041 -17.739 1.00 94.56 82 GLN A N 1
ATOM 671 C CA . GLN A 1 82 ? 16.846 1.325 -19.144 1.00 94.56 82 GLN A CA 1
ATOM 672 C C . GLN A 1 82 ? 17.951 0.411 -19.689 1.00 94.56 82 GLN A C 1
ATOM 674 O O . GLN A 1 82 ? 17.812 -0.124 -20.779 1.00 94.56 82 GLN A O 1
ATOM 679 N N . GLU A 1 83 ? 18.974 0.118 -18.883 1.00 96.31 83 GLU A N 1
ATOM 680 C CA . GLU A 1 83 ? 20.047 -0.811 -19.257 1.00 96.31 83 GLU A CA 1
ATOM 681 C C . GLU A 1 83 ? 19.526 -2.205 -19.641 1.00 96.31 83 GLU A C 1
ATOM 683 O O . GLU A 1 83 ? 20.083 -2.846 -20.524 1.00 96.31 83 GLU A O 1
ATOM 688 N N . GLN A 1 84 ? 18.447 -2.688 -19.013 1.00 94.19 84 GLN A N 1
ATOM 689 C CA . GLN A 1 84 ? 17.863 -3.992 -19.352 1.00 94.19 84 GLN A CA 1
ATOM 690 C C . GLN A 1 84 ? 17.116 -3.955 -20.689 1.00 94.19 84 GLN A C 1
ATOM 692 O O . GLN A 1 84 ? 17.091 -4.959 -21.397 1.00 94.19 84 GLN A O 1
ATOM 697 N N . ILE A 1 85 ? 16.529 -2.807 -21.036 1.00 94.56 85 ILE A N 1
ATOM 698 C CA . ILE A 1 85 ? 15.910 -2.580 -22.345 1.00 94.56 85 ILE A CA 1
ATOM 699 C C . ILE A 1 85 ? 17.000 -2.502 -23.416 1.00 94.56 85 ILE A C 1
ATOM 701 O O . ILE A 1 85 ? 16.926 -3.212 -24.414 1.00 94.56 85 ILE A O 1
ATOM 705 N N . ASP A 1 86 ? 18.050 -1.719 -23.166 1.00 93.81 86 ASP A N 1
ATOM 706 C CA . ASP A 1 86 ? 19.146 -1.499 -24.113 1.00 93.81 86 ASP A CA 1
ATOM 707 C C . ASP A 1 86 ? 19.957 -2.782 -24.391 1.00 93.81 86 ASP A C 1
ATOM 709 O O . ASP A 1 86 ? 20.443 -2.985 -25.503 1.00 93.81 86 ASP A O 1
ATOM 713 N N . LEU A 1 87 ? 20.087 -3.678 -23.402 1.00 95.12 87 LEU A N 1
ATOM 714 C CA . LEU A 1 87 ? 20.738 -4.987 -23.562 1.00 95.12 87 LEU A CA 1
ATOM 715 C C . LEU A 1 87 ? 19.918 -5.980 -24.401 1.00 95.12 87 LEU A C 1
ATOM 717 O O . LEU A 1 87 ? 20.469 -6.976 -24.881 1.00 95.12 87 LEU A O 1
ATOM 721 N N . ASN A 1 88 ? 18.617 -5.748 -24.589 1.00 92.44 88 ASN A N 1
ATOM 722 C CA . ASN A 1 88 ? 17.766 -6.628 -25.379 1.00 92.44 88 ASN A CA 1
ATOM 723 C C . ASN A 1 88 ? 17.822 -6.255 -26.869 1.00 92.44 88 ASN A C 1
ATOM 725 O O . ASN A 1 88 ? 17.000 -5.509 -27.386 1.00 92.44 88 ASN A O 1
ATOM 729 N N . ILE A 1 89 ? 18.810 -6.808 -27.574 1.00 87.12 89 ILE A N 1
ATOM 730 C CA . ILE A 1 89 ? 19.111 -6.455 -28.975 1.00 87.12 89 ILE A CA 1
ATOM 731 C C . ILE A 1 89 ? 18.072 -7.010 -29.969 1.00 87.12 89 ILE A C 1
ATOM 733 O O . ILE A 1 89 ? 17.937 -6.498 -31.078 1.00 87.12 89 ILE A O 1
ATOM 737 N N . SER A 1 90 ? 17.373 -8.094 -29.619 1.00 84.38 90 SER A N 1
ATOM 738 C CA . SER A 1 90 ? 16.615 -8.907 -30.591 1.00 84.38 90 SER A CA 1
ATOM 739 C C . SER A 1 90 ? 15.147 -9.150 -30.239 1.00 84.38 90 SER A C 1
ATOM 741 O O . SER A 1 90 ? 14.420 -9.703 -31.062 1.00 84.38 90 SER A O 1
ATOM 743 N N . GLY A 1 91 ? 14.697 -8.738 -29.052 1.00 86.31 91 GLY A N 1
ATOM 744 C CA . GLY A 1 91 ? 13.312 -8.867 -28.609 1.00 86.31 91 GLY A CA 1
ATOM 745 C C . GLY A 1 91 ? 12.619 -7.517 -28.448 1.00 86.31 91 GLY A C 1
ATOM 746 O O . GLY A 1 91 ? 13.245 -6.527 -28.084 1.00 86.31 91 GLY A O 1
ATOM 747 N N . ASP A 1 92 ? 11.305 -7.497 -28.674 1.00 89.44 92 ASP A N 1
ATOM 748 C CA . ASP A 1 92 ? 10.457 -6.368 -28.291 1.00 89.44 92 ASP A CA 1
ATOM 749 C C . ASP A 1 92 ? 10.300 -6.359 -26.762 1.00 89.44 92 ASP A C 1
ATOM 751 O O . ASP A 1 92 ? 9.701 -7.268 -26.181 1.00 89.44 92 ASP A O 1
ATOM 755 N N . PHE A 1 93 ? 10.913 -5.377 -26.100 1.00 92.25 93 PHE A N 1
ATOM 756 C CA . PHE A 1 93 ? 10.893 -5.236 -24.642 1.00 92.25 93 PHE A CA 1
ATOM 757 C C . PHE A 1 93 ? 10.664 -3.773 -24.241 1.00 92.25 93 PHE A C 1
ATOM 759 O O . PHE A 1 93 ? 11.587 -3.093 -23.785 1.00 92.25 93 PHE A O 1
ATOM 766 N N . PRO A 1 94 ? 9.443 -3.254 -24.464 1.00 93.25 94 PRO A N 1
ATOM 767 C CA . PRO A 1 94 ? 9.120 -1.862 -24.203 1.00 93.25 94 PRO A CA 1
ATOM 768 C C . PRO A 1 94 ? 9.009 -1.583 -22.701 1.00 93.25 94 PRO A C 1
ATOM 770 O O . PRO A 1 94 ? 8.871 -2.486 -21.875 1.00 93.25 94 PRO A O 1
ATOM 773 N N . GLN A 1 95 ? 9.031 -0.298 -22.349 1.00 94.94 95 GLN A N 1
ATOM 774 C CA . GLN A 1 95 ? 8.741 0.153 -20.991 1.00 94.94 95 GLN A CA 1
ATOM 775 C C . GLN A 1 95 ? 7.304 -0.214 -20.583 1.00 94.94 95 GLN A C 1
ATOM 777 O O . GLN A 1 95 ? 6.424 -0.384 -21.430 1.00 94.94 95 GLN A O 1
ATOM 782 N N . ASN A 1 96 ? 7.063 -0.293 -19.273 1.00 95.00 96 ASN A N 1
ATOM 783 C CA . ASN A 1 96 ? 5.709 -0.359 -18.739 1.00 95.00 96 ASN A CA 1
ATOM 784 C C . ASN A 1 96 ? 4.853 0.811 -19.273 1.00 95.00 96 ASN A C 1
ATOM 786 O O . ASN A 1 96 ? 5.377 1.924 -19.387 1.00 95.00 96 ASN A O 1
ATOM 790 N N . PRO A 1 97 ? 3.573 0.558 -19.607 1.00 89.06 97 PRO A N 1
ATOM 791 C CA . PRO A 1 97 ? 2.657 1.577 -20.117 1.00 89.06 97 PRO A CA 1
ATOM 792 C C . PRO A 1 97 ? 2.344 2.666 -19.086 1.00 89.06 97 PRO A C 1
ATOM 794 O O . PRO A 1 97 ? 2.436 2.383 -17.867 1.00 89.06 97 PRO A O 1
#

Sequence (97 aa):
EKALADINVIRNRAKATPATVDEVDIDYLLDERARELYQEECRFYVLRRTGKLVERVRKYNNNPLTPGLNIQDYHVLLPIPQEQIDLNISGDFPQNP

Secondary structure (DSSP, 8-state):
-HHHHHHHHHHHHTTPPPPPGGG-SHHHHHHHHHHHSTTTS-HHHHHHHTT-HHHHHHHH---TTSGGGG--GGGGSPPPPHHHHHT-SSS--PPP-